Protein AF-A0A958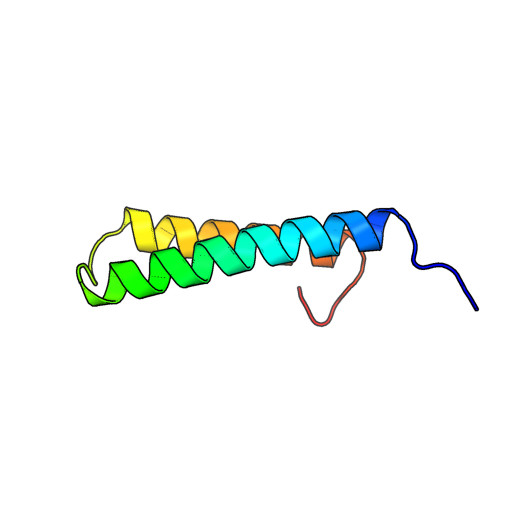JYA2-F1 (afdb_monomer)

Sequence (62 aa):
MTEIPEEVKIFLVEAYENLDQVEQDLVDLEKAPTDGELINSVFRAIHTIKGNSGFLAFNKLE

Mean predicted aligned error: 3.3 Å

Radius of gyration: 14.0 Å; Cα contacts (8 Å, |Δi|>4): 40; chains: 1; bounding box: 26×19×47 Å

Secondary structure (DSSP, 8-state):
-PPPPHHHHHHHHHHHHHHHHHHHHHHHHTT-TT-HHHHHHHHHHHHHHHHHHHHTT-TT--

Nearest PDB structures (foldseek):
  2lch-assembly1_A  TM=8.392E-01  e=1.057E-01  Thermotoga maritima
  8ivz-assembly1_A  TM=7.579E-01  e=2.076E+00  Mus musculus
  1w99-assembly1_A  TM=6.797E-01  e=2.215E+00  Bacillus thuringiensis serovar israelensis
  3w8i-assembly1_A  TM=6.517E-01  e=3.966E+00  Homo sapiens

Solvent-accessible surface area (backbone atoms only — not comparable to full-atom values): 3496 Å² total; per-residue (Å²): 131,87,76,80,56,67,71,56,54,53,50,50,53,54,41,49,56,34,48,55,50,35,52,51,38,51,61,49,31,76,80,42,79,82,45,62,66,48,56,50,47,40,51,50,36,53,49,49,45,29,51,54,24,49,76,70,66,38,71,89,54,84

Structure (mmCIF, N/CA/C/O backbone):
data_AF-A0A958JYA2-F1
#
_entry.id   AF-A0A958JYA2-F1
#
loop_
_atom_site.group_PDB
_atom_site.id
_atom_site.type_symbol
_atom_site.label_atom_id
_atom_site.label_alt_id
_atom_site.label_comp_id
_atom_site.label_asym_id
_atom_site.label_entity_id
_atom_site.label_seq_id
_atom_site.pdbx_PDB_ins_code
_atom_site.Cartn_x
_atom_site.Cartn_y
_atom_site.Cartn_z
_atom_site.occupancy
_atom_site.B_iso_or_equiv
_atom_site.auth_seq_id
_atom_site.auth_comp_id
_atom_site.auth_asym_id
_atom_site.auth_atom_id
_atom_site.pdbx_PDB_model_num
ATOM 1 N N . MET A 1 1 ? 4.778 -4.113 -31.281 1.00 59.41 1 MET A N 1
ATOM 2 C CA . MET A 1 1 ? 4.225 -3.980 -29.921 1.00 59.41 1 MET A CA 1
ATOM 3 C C . MET A 1 1 ? 5.430 -3.873 -29.012 1.00 59.41 1 MET A C 1
ATOM 5 O O . MET A 1 1 ? 6.226 -4.800 -29.020 1.00 59.41 1 MET A O 1
ATOM 9 N N . THR A 1 2 ? 5.682 -2.714 -28.412 1.00 74.75 2 THR A N 1
ATOM 10 C CA . THR A 1 2 ? 6.808 -2.552 -27.485 1.00 74.75 2 THR A CA 1
ATOM 11 C C . THR A 1 2 ? 6.535 -3.408 -26.258 1.00 74.75 2 THR A C 1
ATOM 13 O O . THR A 1 2 ? 5.448 -3.346 -25.687 1.00 74.75 2 THR A O 1
ATOM 16 N N . GLU A 1 3 ? 7.485 -4.269 -25.926 1.00 86.44 3 GLU A N 1
ATOM 17 C CA . GLU A 1 3 ? 7.399 -5.138 -24.761 1.00 86.44 3 GLU A CA 1
ATOM 18 C C . GLU A 1 3 ? 7.458 -4.281 -23.490 1.00 86.44 3 GLU A C 1
ATOM 20 O O . GLU A 1 3 ? 8.177 -3.280 -23.445 1.00 86.44 3 GLU A O 1
ATOM 25 N N . ILE A 1 4 ? 6.654 -4.629 -22.483 1.00 88.19 4 ILE A N 1
ATOM 26 C CA . ILE A 1 4 ? 6.680 -3.938 -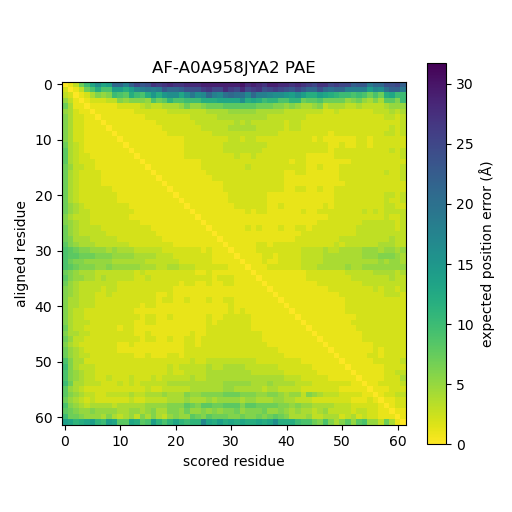21.190 1.00 88.19 4 ILE A CA 1
ATOM 27 C C . ILE A 1 4 ? 8.041 -4.227 -20.538 1.00 88.19 4 ILE A C 1
ATOM 29 O O . ILE A 1 4 ? 8.411 -5.406 -20.487 1.00 88.19 4 ILE A O 1
ATOM 33 N N . PRO A 1 5 ? 8.766 -3.209 -20.035 1.00 94.19 5 PRO A N 1
ATOM 34 C CA . PRO A 1 5 ? 10.037 -3.426 -19.353 1.00 94.19 5 PRO A CA 1
ATOM 35 C C . PRO A 1 5 ? 9.878 -4.364 -18.153 1.00 94.19 5 PRO A C 1
ATOM 37 O O . PRO A 1 5 ? 8.847 -4.351 -17.477 1.00 94.19 5 PRO A O 1
ATOM 40 N N . GLU A 1 6 ? 10.881 -5.194 -17.886 1.00 94.50 6 GLU A N 1
ATOM 41 C CA . GLU A 1 6 ? 10.782 -6.238 -16.861 1.00 94.50 6 GLU A CA 1
ATOM 42 C C . GLU A 1 6 ? 10.634 -5.643 -15.455 1.00 94.50 6 GLU A C 1
ATOM 44 O O . GLU A 1 6 ? 9.817 -6.102 -14.663 1.00 94.50 6 GLU A O 1
ATOM 49 N N . GLU A 1 7 ? 11.325 -4.539 -15.186 1.00 94.00 7 GLU A N 1
ATOM 50 C CA . GLU A 1 7 ? 11.206 -3.754 -13.961 1.00 94.00 7 GLU A CA 1
ATOM 51 C C . GLU A 1 7 ? 9.779 -3.242 -13.721 1.00 94.00 7 GLU A C 1
ATOM 53 O O . GLU A 1 7 ? 9.315 -3.199 -12.583 1.00 94.00 7 GLU A O 1
ATOM 58 N N . VAL A 1 8 ? 9.044 -2.925 -14.793 1.00 95.56 8 VAL A N 1
ATOM 59 C CA . VAL A 1 8 ? 7.643 -2.501 -14.697 1.00 95.56 8 VAL A CA 1
ATOM 60 C C . VAL A 1 8 ? 6.749 -3.692 -14.367 1.00 95.56 8 VAL A C 1
ATOM 62 O O . VAL A 1 8 ? 5.810 -3.542 -13.593 1.00 95.56 8 VAL A O 1
ATOM 65 N N . LYS A 1 9 ? 7.033 -4.885 -14.904 1.00 96.00 9 LYS A N 1
ATOM 66 C CA . LYS A 1 9 ? 6.275 -6.096 -14.548 1.00 96.00 9 LYS A CA 1
ATOM 67 C C . LYS A 1 9 ? 6.472 -6.459 -13.080 1.00 96.00 9 LYS A C 1
ATOM 69 O O . LYS A 1 9 ? 5.486 -6.730 -12.404 1.00 96.00 9 LYS A O 1
ATOM 74 N N . ILE A 1 10 ? 7.714 -6.416 -12.595 1.00 96.12 10 ILE A N 1
ATOM 75 C CA . ILE A 1 10 ? 8.043 -6.669 -11.186 1.00 96.12 10 ILE A CA 1
ATOM 76 C C . ILE A 1 10 ? 7.312 -5.665 -10.294 1.00 96.12 10 ILE A C 1
ATOM 78 O O . ILE A 1 10 ? 6.597 -6.072 -9.385 1.00 96.12 10 ILE A O 1
ATOM 82 N N . PHE A 1 11 ? 7.399 -4.370 -10.615 1.00 96.50 11 PHE A N 1
ATOM 83 C CA . PHE A 1 11 ? 6.673 -3.336 -9.879 1.00 96.50 11 PHE A CA 1
ATOM 84 C C . PHE A 1 11 ? 5.168 -3.589 -9.835 1.00 96.50 11 PHE A C 1
ATOM 86 O O . PHE A 1 11 ? 4.564 -3.430 -8.782 1.00 96.50 11 PHE A O 1
ATOM 93 N N . LEU A 1 12 ? 4.550 -3.976 -10.956 1.00 96.56 12 LEU A N 1
ATOM 94 C CA . LEU A 1 12 ? 3.117 -4.256 -10.981 1.00 96.56 12 LEU A CA 1
ATOM 95 C C . LEU A 1 12 ? 2.764 -5.425 -10.060 1.00 96.56 12 LEU A C 1
ATOM 97 O O . LEU A 1 12 ? 1.809 -5.307 -9.302 1.00 96.56 12 LEU A O 1
ATOM 101 N N . VAL A 1 13 ? 3.532 -6.518 -10.096 1.00 97.69 13 VAL A N 1
ATOM 102 C CA . VAL A 1 13 ? 3.313 -7.674 -9.211 1.00 97.69 13 VAL A CA 1
ATOM 103 C C . VAL A 1 13 ? 3.417 -7.257 -7.744 1.00 97.69 13 VAL A C 1
ATOM 105 O O . VAL A 1 13 ? 2.468 -7.459 -6.993 1.00 97.69 13 VAL A O 1
ATOM 108 N N . GLU A 1 14 ? 4.506 -6.593 -7.356 1.00 97.31 14 GLU A N 1
ATOM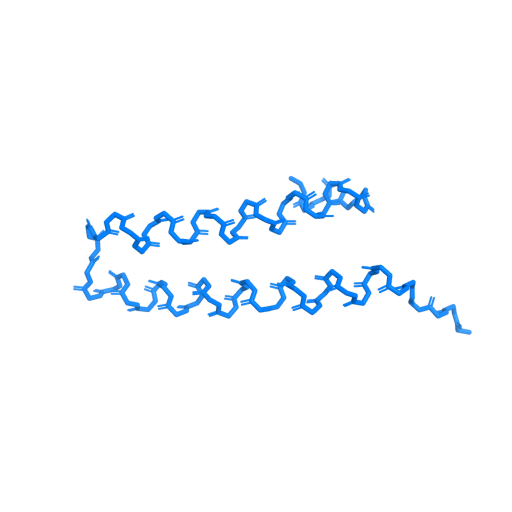 109 C CA . GLU A 1 14 ? 4.704 -6.129 -5.978 1.00 97.31 14 GLU A CA 1
ATOM 110 C C . GLU A 1 14 ? 3.627 -5.124 -5.546 1.00 97.31 14 GLU A C 1
ATOM 112 O O . GLU A 1 14 ? 3.155 -5.156 -4.409 1.00 97.31 14 GLU A O 1
ATOM 117 N N . ALA A 1 15 ? 3.219 -4.219 -6.438 1.00 97.56 15 ALA A N 1
ATOM 118 C CA . ALA A 1 15 ? 2.176 -3.246 -6.147 1.00 97.56 15 ALA A CA 1
ATOM 119 C C . ALA A 1 15 ? 0.825 -3.927 -5.910 1.00 97.56 15 ALA A C 1
ATOM 121 O O . ALA A 1 15 ? 0.130 -3.548 -4.971 1.00 97.56 15 ALA A O 1
ATOM 122 N N . TYR A 1 16 ? 0.469 -4.939 -6.707 1.00 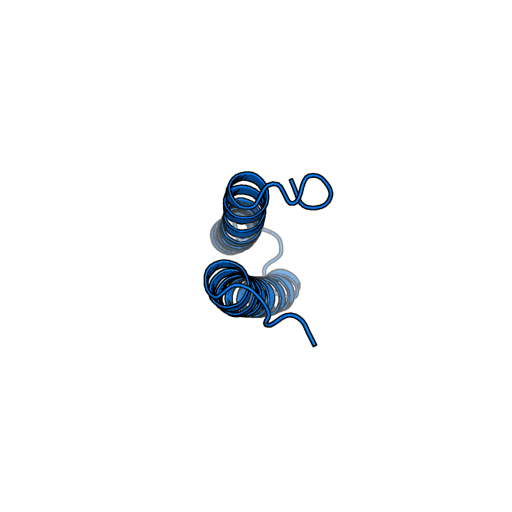98.00 16 TYR A N 1
ATOM 123 C CA . TYR A 1 16 ? -0.750 -5.716 -6.484 1.00 98.00 16 TYR A CA 1
ATOM 124 C C . TYR A 1 16 ? -0.705 -6.476 -5.157 1.00 98.00 16 TYR A C 1
ATOM 126 O O . TYR A 1 16 ? -1.658 -6.386 -4.395 1.00 98.00 16 TYR A O 1
ATOM 134 N N . GLU A 1 17 ? 0.413 -7.120 -4.818 1.00 98.25 17 GLU A N 1
ATOM 135 C CA . GLU A 1 17 ? 0.562 -7.811 -3.528 1.00 98.25 17 GLU A CA 1
ATOM 136 C C . GLU A 1 17 ? 0.421 -6.851 -2.333 1.00 98.25 17 GLU A C 1
ATOM 138 O O . GLU A 1 17 ? -0.243 -7.163 -1.344 1.00 98.25 17 GLU A O 1
ATOM 143 N N . ASN A 1 18 ? 1.001 -5.649 -2.425 1.00 98.19 18 ASN A N 1
ATOM 144 C CA . ASN A 1 18 ? 0.844 -4.628 -1.387 1.00 98.19 18 ASN A CA 1
ATOM 145 C C . ASN A 1 18 ? -0.600 -4.107 -1.306 1.00 98.19 18 ASN A C 1
ATOM 147 O O . ASN A 1 18 ? -1.082 -3.835 -0.209 1.00 98.19 18 ASN A O 1
ATOM 151 N N . LEU A 1 19 ? -1.295 -3.957 -2.438 1.00 98.38 19 LEU A N 1
ATOM 152 C CA . LEU A 1 19 ? -2.698 -3.531 -2.461 1.00 98.38 19 LEU A CA 1
ATOM 153 C C . LEU A 1 19 ? -3.631 -4.592 -1.870 1.00 98.38 19 LEU A C 1
ATOM 155 O O . LEU A 1 19 ? -4.517 -4.229 -1.101 1.00 98.38 19 LEU A O 1
ATOM 159 N N . ASP A 1 20 ? -3.394 -5.872 -2.155 1.00 98.56 20 ASP A N 1
ATOM 160 C CA . ASP A 1 20 ? -4.144 -6.982 -1.560 1.00 98.56 20 ASP A CA 1
ATOM 161 C C . ASP A 1 20 ? -3.973 -6.998 -0.029 1.00 98.56 20 ASP A C 1
ATOM 163 O O . ASP A 1 20 ? -4.939 -7.187 0.712 1.00 98.56 20 ASP A O 1
ATOM 167 N N . GLN A 1 21 ? -2.757 -6.731 0.469 1.00 98.31 21 GLN A N 1
ATOM 168 C CA . GLN A 1 21 ? -2.512 -6.596 1.909 1.00 98.31 21 GLN A CA 1
ATOM 169 C C . GLN A 1 21 ? -3.255 -5.393 2.505 1.00 98.31 21 GLN A C 1
ATOM 171 O O . GLN A 1 21 ? -3.868 -5.516 3.564 1.00 98.31 21 GLN A O 1
ATOM 176 N N . VAL A 1 22 ? -3.231 -4.240 1.826 1.00 98.56 22 VAL A N 1
ATOM 177 C CA . VAL A 1 22 ? -3.970 -3.045 2.262 1.00 98.56 22 VAL A CA 1
ATOM 178 C C . VAL A 1 22 ? -5.465 -3.332 2.339 1.00 98.56 22 VAL A C 1
ATOM 180 O O . VAL A 1 22 ? -6.097 -2.936 3.313 1.00 98.56 22 VAL A O 1
ATOM 183 N N . GLU A 1 23 ? -6.037 -4.019 1.350 1.00 98.56 23 GLU A N 1
ATOM 184 C CA . GLU A 1 23 ? -7.453 -4.390 1.366 1.00 98.56 23 GLU A CA 1
ATOM 185 C C . GLU A 1 23 ? -7.791 -5.232 2.602 1.00 98.56 23 GLU A C 1
ATOM 187 O O . GLU A 1 23 ? -8.743 -4.910 3.315 1.00 98.56 23 GLU A O 1
ATOM 192 N N . GLN A 1 24 ? -6.985 -6.251 2.911 1.00 98.44 24 GLN A N 1
ATOM 193 C CA . GLN A 1 24 ? -7.221 -7.087 4.091 1.00 98.44 24 GLN A CA 1
ATOM 194 C C . GLN A 1 24 ? -7.065 -6.323 5.405 1.00 98.44 24 GLN A C 1
ATOM 196 O O . GLN A 1 24 ? -7.932 -6.415 6.275 1.00 98.44 24 GLN A O 1
ATOM 201 N N . ASP A 1 25 ? -6.009 -5.520 5.537 1.00 98.50 25 ASP A N 1
ATOM 202 C CA . ASP A 1 25 ? -5.783 -4.724 6.744 1.00 98.50 25 ASP A CA 1
ATOM 203 C C . ASP A 1 25 ? -6.924 -3.721 6.972 1.00 98.50 25 ASP A C 1
ATOM 205 O O . ASP A 1 25 ? -7.330 -3.485 8.111 1.00 98.50 25 ASP A O 1
ATOM 209 N N . LEU A 1 26 ? -7.483 -3.151 5.898 1.00 98.44 26 LEU A N 1
ATOM 210 C CA . LEU A 1 26 ? -8.647 -2.268 5.972 1.00 98.44 26 LEU A CA 1
ATOM 211 C C . LEU A 1 26 ? -9.911 -3.015 6.413 1.00 98.44 26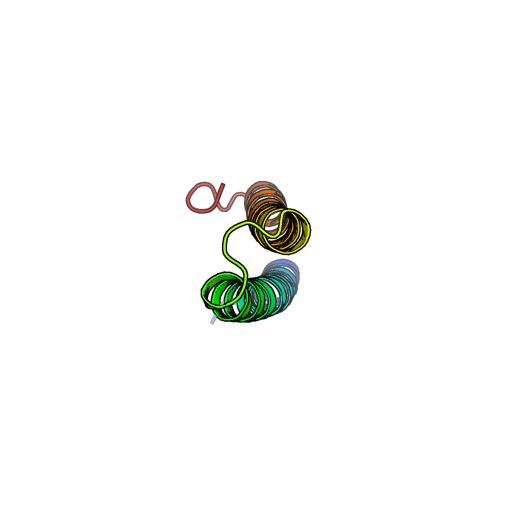 LEU A C 1
ATOM 213 O O . LEU A 1 26 ? -10.631 -2.503 7.270 1.00 98.44 26 LEU A O 1
ATOM 217 N N . VAL A 1 27 ? -10.162 -4.220 5.892 1.00 98.50 27 VAL A N 1
ATOM 218 C CA . VAL A 1 27 ? -11.288 -5.069 6.327 1.00 98.50 27 VAL A CA 1
ATOM 219 C C . VAL A 1 27 ? -11.169 -5.433 7.810 1.00 98.50 27 VAL A C 1
ATOM 221 O O . VAL A 1 27 ? -12.168 -5.461 8.533 1.00 98.50 27 VAL A O 1
ATOM 224 N N . ASP A 1 28 ? -9.962 -5.691 8.307 1.00 98.44 28 ASP A N 1
ATOM 225 C CA . ASP A 1 28 ? -9.756 -5.986 9.725 1.00 98.44 28 ASP A CA 1
ATOM 226 C C . ASP A 1 28 ? -9.829 -4.737 10.614 1.00 98.44 28 ASP A C 1
ATOM 228 O O . ASP A 1 28 ? -10.355 -4.808 11.733 1.00 98.44 28 ASP A O 1
ATOM 232 N N . LEU A 1 29 ? -9.438 -3.567 10.100 1.00 98.44 29 LEU A N 1
ATOM 233 C CA . LEU A 1 29 ? -9.647 -2.282 10.771 1.00 98.44 29 LEU A CA 1
ATOM 234 C C . LEU A 1 29 ? -11.128 -1.956 10.987 1.00 98.44 29 LEU A C 1
ATOM 236 O O . LEU A 1 29 ? -11.452 -1.301 11.977 1.00 98.44 29 LEU A O 1
ATOM 240 N N . GLU A 1 30 ? -12.047 -2.446 10.148 1.00 98.19 30 GLU A N 1
ATOM 241 C CA . GLU A 1 30 ? -13.490 -2.294 10.400 1.00 98.19 30 GLU A CA 1
ATOM 242 C C . GLU A 1 30 ? -13.911 -2.916 11.743 1.00 98.19 30 GLU A C 1
ATOM 244 O O . GLU A 1 30 ? -14.830 -2.427 12.404 1.00 98.19 30 GLU A O 1
ATOM 249 N N . LYS A 1 31 ? -13.219 -3.979 12.175 1.00 97.88 31 LYS A N 1
ATOM 250 C CA . LYS A 1 31 ? -13.463 -4.670 13.451 1.00 97.88 31 LYS A CA 1
ATOM 251 C C . LYS A 1 31 ? -12.629 -4.080 14.589 1.00 97.88 31 LYS A C 1
ATOM 253 O O . LYS A 1 31 ? -13.078 -4.091 15.736 1.00 97.88 31 LYS A O 1
ATOM 258 N N . ALA A 1 32 ? -11.427 -3.589 14.287 1.00 97.38 32 ALA A N 1
ATOM 259 C CA . ALA A 1 32 ? -10.456 -3.086 15.258 1.00 97.38 32 ALA A CA 1
ATOM 260 C C . ALA A 1 32 ? -9.900 -1.699 14.860 1.00 97.38 32 ALA A C 1
ATOM 262 O O . ALA A 1 32 ? -8.708 -1.557 14.600 1.00 97.38 32 ALA A O 1
ATOM 263 N N . PRO A 1 33 ? -10.724 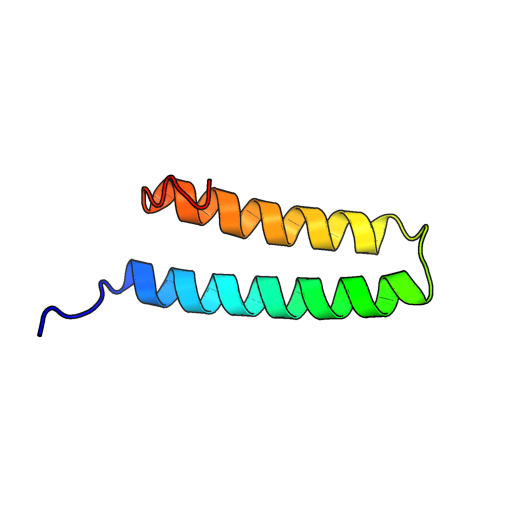-0.634 14.860 1.00 96.94 33 PRO A N 1
ATOM 264 C CA . PRO A 1 33 ? -10.390 0.651 14.225 1.00 96.94 33 PRO A CA 1
ATOM 265 C C . PRO A 1 33 ? -9.256 1.440 14.893 1.00 96.94 33 PRO A C 1
ATOM 267 O O . PRO A 1 33 ? -8.776 2.426 14.338 1.00 96.94 33 PRO A O 1
ATOM 270 N N . THR A 1 34 ? -8.842 1.051 16.098 1.00 97.44 34 THR A N 1
ATOM 271 C CA . THR A 1 34 ? -7.735 1.679 16.835 1.00 97.44 34 THR A CA 1
ATOM 272 C C . THR A 1 34 ? -6.497 0.788 16.900 1.00 97.44 34 THR A C 1
ATOM 274 O O . THR A 1 34 ? -5.593 1.074 17.685 1.00 97.44 34 THR A O 1
ATOM 277 N N . ASP A 1 35 ? -6.464 -0.310 16.140 1.00 98.50 35 ASP A N 1
ATOM 278 C CA . ASP A 1 35 ? -5.298 -1.182 16.078 1.00 98.50 35 ASP A CA 1
ATOM 279 C C . ASP A 1 35 ? -4.159 -0.478 15.328 1.00 98.50 35 ASP A C 1
ATOM 281 O O . ASP A 1 35 ? -4.171 -0.318 14.105 1.00 98.50 35 ASP A O 1
ATOM 285 N N . GLY A 1 36 ? -3.168 -0.025 16.094 1.00 98.25 36 GLY A N 1
ATOM 286 C CA . GLY A 1 36 ? -2.017 0.689 15.558 1.00 98.25 36 GLY A CA 1
ATOM 287 C C . GLY A 1 36 ? -1.152 -0.162 14.629 1.00 98.25 36 GLY A C 1
ATOM 288 O O . GLY A 1 36 ? -0.515 0.397 13.740 1.00 98.25 36 GLY A O 1
ATOM 289 N N . GLU A 1 37 ? -1.134 -1.488 14.786 1.00 98.31 37 GLU A N 1
ATOM 290 C CA . GLU A 1 37 ? -0.338 -2.359 13.919 1.00 98.31 37 GLU A CA 1
ATOM 291 C C . GLU A 1 37 ? -0.959 -2.487 12.531 1.00 98.31 37 GLU A C 1
ATOM 293 O O . GLU A 1 37 ? -0.235 -2.367 11.540 1.00 98.31 37 GLU A O 1
ATOM 298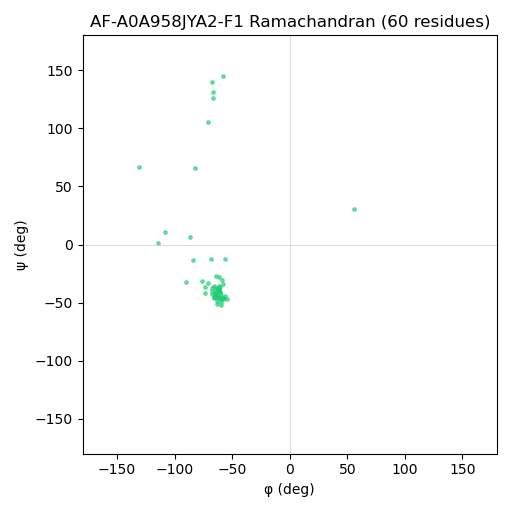 N N . LEU A 1 38 ? -2.287 -2.624 12.443 1.00 98.44 38 LEU A N 1
ATOM 299 C CA . LEU A 1 38 ? -2.997 -2.614 11.159 1.00 98.44 38 LEU A CA 1
ATOM 300 C C . LEU A 1 38 ? -2.835 -1.264 10.446 1.00 98.44 38 LEU A C 1
ATOM 302 O O . LEU A 1 38 ? -2.493 -1.219 9.265 1.00 98.44 38 LEU A O 1
ATOM 306 N N . ILE A 1 39 ? -2.969 -0.148 11.175 1.00 98.50 39 ILE A N 1
ATOM 307 C CA . ILE A 1 39 ? -2.735 1.199 10.621 1.00 98.50 39 ILE A CA 1
ATOM 308 C C . ILE A 1 39 ? -1.298 1.332 10.091 1.00 98.50 39 ILE A C 1
ATOM 310 O O . ILE A 1 39 ? -1.078 1.829 8.983 1.00 98.50 39 ILE A O 1
ATOM 314 N N . ASN A 1 40 ? -0.308 0.878 10.864 1.00 98.56 40 ASN A N 1
ATOM 315 C CA . ASN A 1 40 ? 1.094 0.917 10.455 1.00 98.56 40 ASN A CA 1
ATOM 316 C C . ASN A 1 40 ? 1.368 0.009 9.250 1.00 98.56 40 ASN A C 1
ATOM 318 O O . ASN A 1 40 ? 2.198 0.353 8.409 1.00 98.56 40 ASN A O 1
ATOM 322 N N . SER A 1 41 ? 0.695 -1.137 9.157 1.00 98.44 41 SER A N 1
ATOM 323 C CA . SER A 1 41 ? 0.809 -2.061 8.029 1.00 98.44 41 SER A CA 1
ATOM 324 C C . SER A 1 41 ? 0.321 -1.422 6.729 1.00 98.44 41 SER A C 1
ATOM 326 O O . SER A 1 41 ? 1.106 -1.313 5.782 1.00 98.44 41 SER A O 1
ATOM 328 N N . VAL A 1 42 ? -0.887 -0.845 6.735 1.00 98.44 42 VAL A N 1
ATOM 329 C CA . VAL A 1 42 ? -1.439 -0.081 5.602 1.00 98.44 42 VAL A CA 1
ATOM 330 C C . VAL A 1 42 ? -0.487 1.035 5.175 1.00 98.44 42 VAL A C 1
ATOM 332 O O . VAL A 1 42 ? -0.177 1.185 3.991 1.00 98.44 42 VAL A O 1
ATOM 335 N N . PHE A 1 43 ? 0.025 1.810 6.138 1.00 98.38 43 PHE A N 1
ATOM 336 C CA . PHE A 1 43 ? 0.957 2.894 5.843 1.00 98.38 43 PHE A CA 1
ATOM 337 C C . PHE A 1 43 ? 2.235 2.388 5.166 1.00 98.38 43 PHE A C 1
ATOM 339 O O . PHE A 1 43 ? 2.675 2.975 4.177 1.00 98.38 43 PHE A O 1
ATOM 346 N N . ARG A 1 44 ? 2.835 1.302 5.673 1.00 98.44 44 ARG A N 1
ATOM 347 C CA . ARG A 1 44 ? 4.056 0.721 5.097 1.00 98.44 44 ARG A CA 1
ATOM 348 C C . ARG A 1 44 ? 3.824 0.213 3.678 1.00 98.44 44 ARG A C 1
ATOM 350 O O . ARG A 1 44 ? 4.641 0.514 2.816 1.00 98.44 44 ARG A O 1
ATOM 357 N N . ALA A 1 45 ? 2.725 -0.494 3.424 1.00 98.19 45 ALA A N 1
ATOM 358 C CA . ALA A 1 45 ? 2.407 -1.011 2.095 1.00 98.19 45 ALA A CA 1
ATOM 359 C C . ALA A 1 45 ? 2.264 0.123 1.063 1.00 98.19 45 ALA A C 1
ATOM 361 O O . ALA A 1 45 ? 2.911 0.110 0.014 1.00 98.19 45 ALA A O 1
ATOM 362 N N . ILE A 1 46 ? 1.518 1.179 1.406 1.00 97.81 46 ILE A N 1
ATOM 363 C CA . ILE A 1 46 ? 1.381 2.366 0.546 1.00 97.81 46 ILE A CA 1
ATOM 364 C C . ILE A 1 46 ? 2.733 3.076 0.367 1.00 97.81 46 ILE A C 1
ATOM 366 O O . ILE A 1 46 ? 3.075 3.492 -0.741 1.00 97.81 46 ILE A O 1
ATOM 370 N N . HIS A 1 47 ? 3.532 3.201 1.432 1.00 97.50 47 HIS A N 1
ATOM 371 C CA . HIS A 1 47 ? 4.854 3.826 1.366 1.00 97.50 47 HIS A CA 1
ATOM 372 C C . HIS A 1 47 ? 5.815 3.065 0.441 1.00 97.50 47 HIS A C 1
ATOM 374 O O . HIS A 1 47 ? 6.577 3.702 -0.284 1.00 97.50 47 HIS A O 1
ATOM 380 N N . THR A 1 48 ? 5.757 1.731 0.432 1.00 97.19 48 THR A N 1
ATOM 381 C CA . THR A 1 48 ? 6.535 0.877 -0.478 1.00 97.19 48 THR A CA 1
ATOM 382 C C . THR A 1 48 ? 6.145 1.121 -1.934 1.00 97.19 48 THR A C 1
ATOM 384 O O . THR A 1 48 ? 7.020 1.392 -2.755 1.00 97.19 48 THR A O 1
ATOM 387 N N . ILE A 1 49 ? 4.843 1.123 -2.252 1.00 97.00 49 ILE A N 1
ATOM 388 C CA . ILE A 1 49 ? 4.352 1.397 -3.6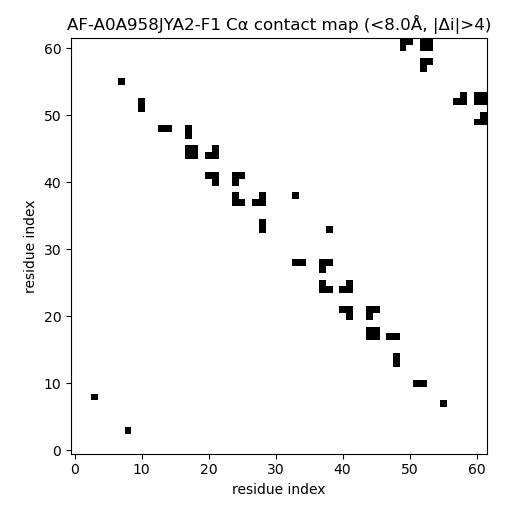16 1.00 97.00 49 ILE A CA 1
ATOM 389 C C . ILE A 1 49 ? 4.839 2.769 -4.097 1.00 97.00 49 ILE A C 1
ATOM 391 O O . ILE A 1 49 ? 5.359 2.889 -5.206 1.00 97.00 49 ILE A O 1
ATOM 395 N N . LYS A 1 50 ? 4.718 3.788 -3.240 1.00 96.19 50 LYS A N 1
ATOM 396 C CA . LYS A 1 50 ? 5.177 5.156 -3.508 1.00 96.19 50 LYS A CA 1
ATOM 397 C C . LYS A 1 50 ? 6.700 5.250 -3.703 1.00 96.19 50 LYS A C 1
ATOM 399 O O . LYS A 1 50 ? 7.195 6.021 -4.517 1.00 96.19 50 LYS A O 1
ATOM 404 N N . GLY A 1 51 ? 7.474 4.482 -2.938 1.00 94.94 51 GLY A N 1
ATOM 405 C CA . GLY A 1 51 ? 8.930 4.430 -3.091 1.00 94.94 51 GLY A CA 1
ATOM 406 C C . GLY A 1 51 ? 9.342 3.821 -4.433 1.00 94.94 51 GLY A C 1
ATOM 407 O O . GLY A 1 51 ? 10.176 4.381 -5.149 1.00 94.94 51 GLY A O 1
ATOM 408 N N . ASN A 1 52 ? 8.710 2.707 -4.803 1.00 94.81 52 ASN A N 1
ATOM 409 C CA . ASN A 1 52 ? 9.012 2.000 -6.046 1.00 94.81 52 ASN A CA 1
ATOM 410 C C . ASN A 1 52 ? 8.533 2.783 -7.281 1.00 94.81 52 ASN A C 1
ATOM 412 O O . ASN A 1 52 ? 9.207 2.772 -8.313 1.00 94.81 52 ASN A O 1
ATOM 416 N N . SER A 1 53 ? 7.424 3.525 -7.182 1.00 94.88 53 SER A N 1
ATOM 417 C CA . SER A 1 53 ? 6.969 4.415 -8.257 1.00 94.88 53 SER A CA 1
ATOM 418 C C . SER A 1 53 ? 7.954 5.559 -8.521 1.00 94.88 53 SER A C 1
ATOM 420 O O . SER A 1 53 ? 8.244 5.846 -9.685 1.00 94.88 53 SER A O 1
ATOM 422 N N . GLY A 1 54 ? 8.535 6.154 -7.473 1.00 93.31 54 GLY A N 1
ATOM 423 C CA . GLY A 1 54 ? 9.599 7.155 -7.595 1.00 93.31 54 GLY A CA 1
ATOM 424 C C . GLY A 1 54 ? 10.850 6.609 -8.295 1.00 93.31 54 GLY A C 1
ATOM 425 O O . GLY A 1 54 ? 11.402 7.266 -9.179 1.00 93.31 54 GLY A O 1
ATOM 426 N N . PHE A 1 55 ? 11.257 5.372 -7.983 1.00 91.75 55 PHE A N 1
ATOM 427 C CA . PHE A 1 55 ? 12.378 4.699 -8.659 1.00 91.75 55 PHE A CA 1
ATOM 428 C C . PHE A 1 55 ? 12.140 4.509 -10.168 1.00 91.75 55 PHE A C 1
ATOM 430 O O . PHE A 1 55 ? 13.064 4.672 -10.964 1.00 91.75 55 PHE A O 1
ATOM 437 N N . LEU A 1 56 ? 10.898 4.226 -10.573 1.00 94.25 56 LEU A N 1
ATOM 438 C CA . LEU A 1 56 ? 10.498 4.071 -11.978 1.00 94.25 56 LEU A CA 1
ATOM 439 C C . LEU A 1 56 ? 10.112 5.390 -12.673 1.00 94.25 56 LEU A C 1
ATOM 441 O O . LEU A 1 56 ? 9.648 5.370 -13.815 1.00 94.25 56 LEU A O 1
ATOM 445 N N . ALA A 1 57 ? 10.295 6.537 -12.010 1.00 93.06 57 ALA A N 1
ATOM 446 C CA . ALA A 1 57 ? 9.879 7.859 -12.490 1.00 93.06 57 ALA A CA 1
ATOM 447 C C . ALA A 1 57 ? 8.375 7.954 -12.829 1.00 93.06 57 ALA A C 1
ATOM 449 O O . ALA A 1 57 ? 7.944 8.726 -13.695 1.00 93.06 57 ALA A O 1
ATOM 450 N N . PHE A 1 58 ? 7.541 7.182 -12.129 1.00 94.12 58 PHE A N 1
ATOM 451 C CA . PHE A 1 58 ? 6.086 7.261 -12.212 1.00 94.12 58 PHE A CA 1
ATOM 452 C C . PHE A 1 58 ? 5.560 8.394 -11.327 1.00 94.12 58 PHE A C 1
ATOM 454 O O . PHE A 1 58 ? 4.802 8.169 -10.393 1.00 94.12 58 PHE A O 1
ATOM 461 N N . ASN A 1 59 ? 5.902 9.636 -11.678 1.00 90.81 59 ASN A N 1
ATOM 462 C CA . ASN A 1 59 ? 5.658 10.852 -10.879 1.00 90.81 59 ASN A CA 1
ATOM 463 C C . ASN A 1 59 ? 4.188 11.117 -10.486 1.00 90.81 59 ASN A C 1
ATOM 465 O O . ASN A 1 59 ? 3.912 12.012 -9.699 1.00 90.81 59 ASN A O 1
ATOM 469 N N . LYS A 1 60 ? 3.216 10.414 -11.084 1.00 91.88 60 LYS A N 1
ATOM 470 C CA . LYS A 1 60 ? 1.793 10.501 -10.701 1.00 91.88 60 LYS A CA 1
ATOM 471 C C . LYS A 1 60 ? 1.424 9.593 -9.522 1.00 91.88 60 LYS A C 1
ATOM 473 O O . LYS A 1 60 ? 0.313 9.703 -9.018 1.00 91.88 60 LYS A O 1
ATOM 478 N N . LEU A 1 61 ? 2.305 8.659 -9.179 1.00 84.50 61 LEU A N 1
ATOM 479 C CA . LEU A 1 61 ? 2.146 7.649 -8.136 1.00 84.50 61 LEU A CA 1
ATOM 480 C C . LEU A 1 61 ? 3.144 7.861 -6.978 1.00 84.50 61 LEU A C 1
ATOM 482 O O . LEU A 1 61 ? 3.180 7.031 -6.071 1.00 84.50 61 LEU A O 1
ATOM 486 N N . GLU A 1 62 ? 3.984 8.900 -7.046 1.00 75.19 62 GLU A N 1
ATOM 487 C CA . GLU A 1 62 ? 4.823 9.392 -5.939 1.00 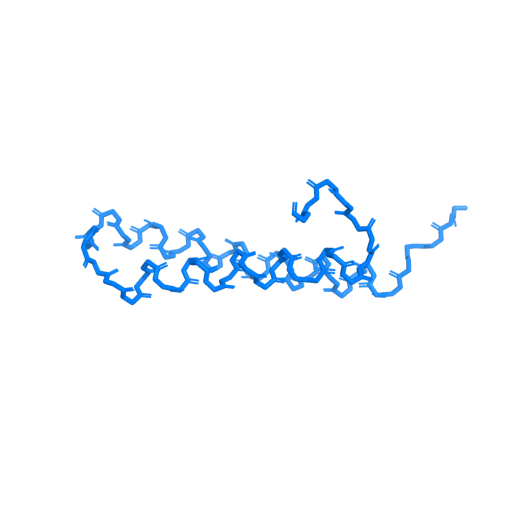75.19 62 GLU A CA 1
ATOM 488 C C . GLU A 1 62 ? 4.025 10.331 -5.019 1.00 75.19 62 GLU A C 1
ATOM 490 O O . GLU A 1 62 ? 3.163 11.080 -5.536 1.00 75.19 62 GLU A O 1
#

pLDDT: mean 95.03, std 6.62, range [59.41, 98.56]

Foldseek 3Di:
DDDDDPLVVVLVVLLVVLVVLLVVLVVVCVVVVPPVVSVVSNVVSLVVNLVSCVVVVVVVSD